Protein AF-A0A523R2U2-F1 (afdb_monomer_lite)

Radius of gyration: 16.58 Å; chains: 1; bounding box: 38×16×40 Å

Sequence (66 aa):
MIEKVISDLIAKARAAQKQVENYTQEQIDEVCLSVGWQLYKDDNIAECARVAVEETGMGVYEDKIK

pLDDT: mean 96.47, std 4.6, range [71.62, 98.75]

Structure (mmCIF, N/CA/C/O backbone):
data_AF-A0A523R2U2-F1
#
_entry.id   AF-A0A523R2U2-F1
#
loop_
_atom_site.group_PDB
_atom_site.id
_atom_site.type_symbol
_atom_site.label_atom_id
_atom_site.label_alt_id
_atom_site.label_comp_id
_atom_site.label_asym_id
_atom_site.label_entity_id
_atom_site.label_seq_id
_atom_site.pdbx_PDB_ins_code
_atom_site.Cartn_x
_atom_site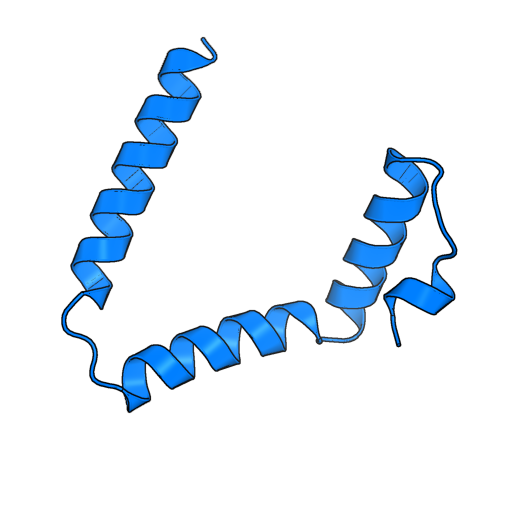.Cartn_y
_atom_site.Cartn_z
_atom_site.occupancy
_atom_site.B_iso_or_equiv
_atom_site.auth_seq_id
_atom_site.auth_comp_id
_atom_site.auth_asym_id
_atom_site.auth_atom_id
_atom_site.pdbx_PDB_model_num
ATOM 1 N N . MET A 1 1 ? -21.400 0.775 -17.283 1.00 71.62 1 MET A N 1
ATOM 2 C CA . MET A 1 1 ? -20.474 -0.296 -16.832 1.00 71.62 1 MET A CA 1
ATOM 3 C C . MET A 1 1 ? -19.403 0.224 -15.876 1.00 71.62 1 MET A C 1
ATOM 5 O O . MET A 1 1 ? -19.292 -0.341 -14.799 1.00 71.62 1 MET A O 1
A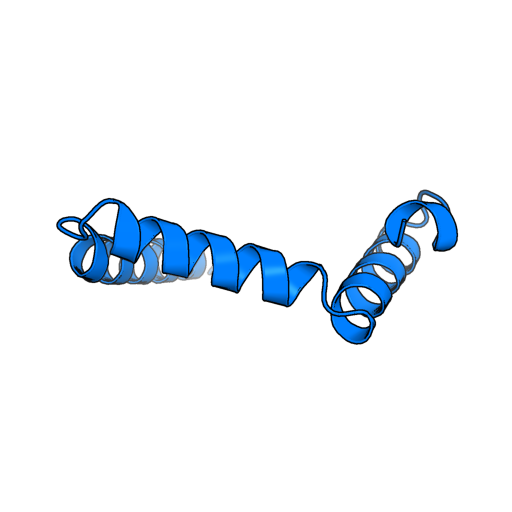TOM 9 N N . ILE A 1 2 ? -18.681 1.307 -16.198 1.00 85.25 2 ILE A N 1
ATOM 10 C CA . ILE A 1 2 ? -17.665 1.910 -15.304 1.00 85.25 2 ILE A CA 1
ATOM 11 C C . ILE A 1 2 ? -18.270 2.392 -13.973 1.00 85.25 2 ILE A C 1
ATOM 13 O O . ILE A 1 2 ? -17.743 2.080 -12.912 1.00 85.25 2 ILE A O 1
ATOM 17 N N . GLU A 1 3 ? -19.425 3.063 -14.010 1.00 92.62 3 GLU A N 1
ATOM 18 C CA . GLU A 1 3 ? -20.120 3.533 -12.797 1.00 92.62 3 GLU A CA 1
ATOM 19 C C . GLU A 1 3 ? -20.440 2.402 -11.809 1.00 92.62 3 GLU A C 1
ATOM 21 O O . GLU A 1 3 ? -20.287 2.569 -10.600 1.00 92.62 3 GLU A O 1
ATOM 26 N N . LYS A 1 4 ? -20.815 1.220 -12.321 1.00 96.06 4 LYS A N 1
ATOM 27 C CA . LYS A 1 4 ? -21.069 0.037 -11.490 1.00 96.06 4 LYS A CA 1
ATOM 28 C C . LYS A 1 4 ? -19.781 -0.469 -10.835 1.00 96.06 4 LYS A C 1
ATOM 30 O O . LYS A 1 4 ? -19.790 -0.745 -9.643 1.00 96.06 4 LYS A O 1
ATOM 35 N N . VAL A 1 5 ? -18.677 -0.544 -11.585 1.00 97.69 5 VAL A N 1
ATOM 36 C CA . VAL A 1 5 ? -17.368 -0.950 -11.041 1.00 97.69 5 VAL A CA 1
ATOM 37 C C . VAL A 1 5 ? -16.935 -0.012 -9.914 1.00 97.69 5 VAL A C 1
ATOM 39 O O . VAL A 1 5 ? -16.542 -0.477 -8.847 1.00 97.69 5 VAL A O 1
ATOM 42 N N . ILE A 1 6 ? -17.063 1.303 -10.115 1.00 97.62 6 ILE A N 1
ATOM 43 C CA . ILE A 1 6 ? -16.717 2.298 -9.093 1.00 97.62 6 ILE A CA 1
ATOM 44 C C . ILE A 1 6 ? -17.610 2.137 -7.860 1.00 97.62 6 ILE A C 1
ATOM 46 O O . ILE A 1 6 ? -17.103 2.082 -6.742 1.00 97.62 6 ILE A O 1
ATOM 50 N N . SER A 1 7 ? -18.927 2.022 -8.044 1.00 98.06 7 SER A N 1
ATOM 51 C CA . SER A 1 7 ? -19.868 1.844 -6.933 1.00 98.06 7 SER A CA 1
ATOM 52 C C . SER A 1 7 ? -19.555 0.590 -6.107 1.00 98.06 7 SER A C 1
ATOM 54 O O . SER A 1 7 ? -19.498 0.665 -4.877 1.00 98.06 7 SER A O 1
ATOM 56 N N . ASP A 1 8 ? -19.249 -0.528 -6.773 1.00 98.12 8 ASP A N 1
ATOM 57 C CA . ASP A 1 8 ? -18.887 -1.791 -6.126 1.00 98.12 8 ASP A CA 1
ATOM 58 C C . ASP A 1 8 ? -17.575 -1.659 -5.321 1.00 98.12 8 ASP A C 1
ATOM 60 O O . ASP A 1 8 ? -17.478 -2.159 -4.196 1.00 98.12 8 ASP A O 1
ATOM 64 N N . LEU A 1 9 ? -16.569 -0.952 -5.853 1.00 98.25 9 LEU A N 1
ATOM 65 C CA . LEU A 1 9 ? -15.312 -0.678 -5.143 1.00 98.25 9 LEU A CA 1
ATOM 66 C C . LEU A 1 9 ? -15.527 0.218 -3.916 1.00 98.25 9 LEU A C 1
ATOM 68 O O . LEU A 1 9 ? -15.000 -0.078 -2.844 1.00 98.25 9 LEU A O 1
ATOM 72 N N . ILE A 1 10 ? -16.345 1.268 -4.034 1.00 98.38 10 ILE A N 1
ATOM 73 C CA . ILE A 1 10 ? -16.678 2.157 -2.912 1.00 98.38 10 ILE A CA 1
ATOM 74 C C . ILE A 1 10 ? -17.428 1.398 -1.812 1.00 98.38 10 ILE A C 1
ATOM 76 O O . ILE A 1 10 ? -17.132 1.585 -0.630 1.00 98.38 10 ILE A O 1
ATOM 80 N N . ALA A 1 11 ? -18.370 0.523 -2.172 1.00 98.56 11 ALA A N 1
ATOM 81 C CA . ALA A 1 11 ? -19.086 -0.302 -1.203 1.00 98.56 11 ALA A CA 1
ATOM 82 C C . ALA A 1 11 ? -18.126 -1.210 -0.415 1.00 98.56 11 ALA A C 1
ATOM 84 O O . ALA A 1 11 ? -18.194 -1.255 0.816 1.00 98.56 11 ALA A O 1
ATOM 85 N N . LYS A 1 12 ? -17.182 -1.867 -1.105 1.00 98.50 12 LYS A N 1
ATOM 86 C CA . LYS A 1 12 ? -16.138 -2.694 -0.475 1.00 98.50 12 LYS A CA 1
ATOM 87 C C . LYS A 1 12 ? -15.228 -1.876 0.441 1.00 98.50 12 LYS A C 1
ATOM 89 O O . LYS A 1 12 ? -14.997 -2.284 1.575 1.00 98.50 12 LYS A O 1
ATOM 94 N N . ALA A 1 13 ? -14.765 -0.712 -0.014 1.00 98.38 13 ALA A N 1
ATOM 95 C CA . ALA A 1 13 ? -13.903 0.166 0.775 1.00 98.38 13 ALA A CA 1
ATOM 96 C C . ALA A 1 13 ? -14.581 0.625 2.076 1.00 98.38 13 ALA A C 1
ATOM 98 O O . ALA A 1 13 ? -13.977 0.553 3.142 1.00 98.38 13 ALA A O 1
ATOM 99 N N . ARG A 1 14 ? -15.862 1.017 2.023 1.00 98.62 14 ARG A N 1
ATOM 100 C CA . ARG A 1 14 ? -16.630 1.399 3.223 1.00 98.62 14 ARG A CA 1
ATOM 101 C C . ARG A 1 14 ? -16.807 0.235 4.196 1.00 98.62 14 ARG A C 1
ATOM 103 O O . ARG A 1 14 ? -16.729 0.434 5.403 1.00 98.62 14 ARG A O 1
ATOM 110 N N . ALA A 1 15 ? -17.051 -0.972 3.687 1.00 98.62 15 ALA A N 1
ATOM 111 C CA . ALA A 1 15 ? -17.171 -2.161 4.526 1.00 98.62 15 ALA A CA 1
ATOM 112 C C . ALA A 1 15 ? -15.840 -2.538 5.200 1.00 98.62 15 ALA A C 1
ATOM 114 O O . ALA A 1 15 ? -15.846 -2.947 6.358 1.00 98.62 15 ALA A O 1
ATOM 115 N N . ALA A 1 16 ? -14.710 -2.390 4.503 1.00 98.25 16 ALA A N 1
ATOM 116 C CA . ALA A 1 16 ? -13.381 -2.614 5.069 1.00 98.25 16 ALA A CA 1
ATOM 117 C C . ALA A 1 16 ? -13.015 -1.545 6.109 1.00 98.25 16 ALA A C 1
ATOM 119 O O . ALA A 1 16 ? -12.581 -1.885 7.204 1.00 98.25 16 ALA A O 1
ATOM 120 N N . GLN A 1 17 ? -13.262 -0.264 5.813 1.00 98.44 17 GLN A N 1
ATOM 121 C CA . GLN A 1 17 ? -12.953 0.834 6.732 1.00 98.44 17 GLN A CA 1
ATOM 122 C C . GLN A 1 17 ? -13.685 0.677 8.072 1.00 98.44 17 GLN A C 1
ATOM 124 O O . GLN A 1 17 ? -13.046 0.796 9.111 1.00 98.44 17 GLN A O 1
ATOM 129 N N . LYS A 1 18 ? -14.973 0.303 8.068 1.00 98.62 18 LYS A N 1
ATOM 130 C CA . LYS A 1 18 ? -15.736 0.034 9.302 1.00 98.62 18 LYS A CA 1
ATOM 131 C C . LYS A 1 18 ? -15.144 -1.070 10.181 1.00 98.62 18 LYS A C 1
ATOM 133 O O . LYS A 1 18 ? -15.351 -1.057 11.386 1.00 98.62 18 LYS A O 1
ATOM 138 N N . GLN A 1 19 ? -14.435 -2.040 9.600 1.00 98.12 19 GLN A N 1
ATOM 139 C CA . GLN A 1 19 ? -13.818 -3.125 10.374 1.00 98.12 19 GLN A CA 1
ATOM 140 C C . GLN A 1 19 ? -12.587 -2.653 11.152 1.00 98.12 19 GLN A C 1
ATOM 142 O O . GLN A 1 19 ? -12.279 -3.224 12.193 1.00 98.12 19 GLN A O 1
ATOM 147 N N . VAL A 1 20 ? -11.907 -1.615 10.660 1.00 97.75 20 VAL A N 1
ATOM 148 C CA . VAL A 1 20 ? -10.652 -1.111 11.236 1.00 97.75 20 VAL A CA 1
ATOM 149 C C . VAL A 1 20 ? -10.802 0.257 11.908 1.00 97.75 20 VAL A C 1
ATOM 151 O O . VAL A 1 20 ? -9.843 0.768 12.471 1.00 97.75 20 VAL A O 1
ATOM 154 N N . GLU A 1 21 ? -11.992 0.867 11.874 1.00 98.25 21 GLU A N 1
ATOM 155 C CA . GLU A 1 21 ? -12.205 2.262 12.295 1.00 98.25 21 GLU A CA 1
ATOM 156 C C . GLU A 1 21 ? -11.910 2.538 13.776 1.00 98.25 21 GLU A C 1
ATOM 158 O O . GLU A 1 21 ? -11.621 3.674 14.134 1.00 98.25 21 GLU A O 1
ATOM 163 N N . ASN A 1 22 ? -11.964 1.502 14.616 1.00 98.38 22 ASN A N 1
ATOM 164 C CA . ASN A 1 22 ? -11.695 1.580 16.053 1.00 98.38 22 ASN A CA 1
ATOM 165 C C . ASN A 1 22 ? -10.424 0.816 16.454 1.00 98.38 22 ASN A C 1
ATOM 167 O O . ASN A 1 22 ? -10.275 0.444 17.618 1.00 98.38 22 ASN A O 1
ATOM 171 N N . TYR A 1 23 ? -9.539 0.518 15.498 1.00 98.56 23 TYR A N 1
ATOM 172 C CA . TYR A 1 23 ? -8.238 -0.065 15.813 1.00 98.56 23 TYR A CA 1
ATOM 173 C C . TYR A 1 23 ? -7.451 0.861 16.743 1.00 98.56 23 TYR A C 1
ATOM 175 O O . TYR A 1 23 ? -7.503 2.086 16.612 1.00 98.56 23 TYR A O 1
ATOM 183 N N . THR A 1 24 ? -6.708 0.271 17.679 1.00 98.75 24 THR A N 1
ATOM 184 C CA . THR A 1 24 ? -5.699 1.019 18.435 1.00 98.75 24 THR A CA 1
ATOM 185 C C . THR A 1 24 ? -4.562 1.452 17.512 1.00 98.75 24 THR A C 1
ATOM 187 O O . THR A 1 24 ? -4.439 0.965 16.382 1.00 98.75 24 THR A O 1
ATOM 190 N N . GLN A 1 25 ? -3.700 2.345 18.003 1.00 98.50 25 GLN A N 1
ATOM 191 C CA . GLN A 1 25 ? -2.531 2.785 17.245 1.00 98.50 25 GLN A CA 1
ATOM 192 C C . GLN A 1 25 ? -1.651 1.593 16.842 1.00 98.50 25 GLN A C 1
ATOM 194 O O . GLN A 1 25 ? -1.291 1.455 15.682 1.00 98.50 25 GLN A O 1
ATOM 199 N N . GLU A 1 26 ? -1.400 0.667 17.764 1.00 98.69 26 GLU A N 1
ATOM 200 C CA . GLU A 1 26 ? -0.565 -0.510 17.513 1.00 98.69 26 GLU A CA 1
ATOM 201 C C . GLU A 1 26 ? -1.185 -1.436 16.457 1.00 98.69 26 GLU A C 1
ATOM 203 O O . GLU A 1 26 ? -0.481 -2.014 15.633 1.00 98.69 26 GLU A O 1
ATOM 208 N N . GLN A 1 27 ? -2.514 -1.567 16.449 1.00 98.62 27 GLN A N 1
ATOM 209 C CA . GLN A 1 27 ? -3.209 -2.390 15.461 1.00 98.62 27 GLN A CA 1
ATOM 210 C C . GLN A 1 27 ? -3.167 -1.769 14.062 1.00 98.62 27 GLN A C 1
ATOM 212 O O . GLN A 1 27 ? -3.003 -2.498 13.084 1.00 98.62 27 GLN A O 1
ATOM 217 N N . ILE A 1 28 ? -3.327 -0.445 13.938 1.00 98.44 28 ILE A N 1
ATOM 218 C CA . ILE A 1 28 ? -3.215 0.209 12.628 1.00 98.44 28 ILE A CA 1
ATOM 219 C C . ILE A 1 28 ? -1.756 0.287 12.160 1.00 98.44 28 ILE A C 1
ATOM 221 O O . ILE A 1 28 ? -1.503 0.148 10.964 1.00 98.44 28 ILE A O 1
ATOM 225 N N . ASP A 1 29 ? -0.796 0.401 13.081 1.00 98.69 29 ASP A N 1
ATOM 226 C CA . ASP A 1 29 ? 0.635 0.322 12.779 1.00 98.69 29 ASP A CA 1
ATOM 227 C C . ASP A 1 29 ? 1.001 -1.044 12.185 1.00 98.69 29 ASP A C 1
ATOM 229 O O . ASP A 1 29 ? 1.718 -1.095 11.188 1.00 98.69 29 ASP A O 1
ATOM 233 N N . GLU A 1 30 ? 0.448 -2.143 12.708 1.00 98.56 30 GLU A N 1
ATOM 234 C CA . GLU A 1 30 ? 0.651 -3.491 12.154 1.00 98.56 30 GLU A CA 1
ATOM 235 C C . GLU A 1 30 ? 0.100 -3.626 10.723 1.00 98.56 30 GLU A C 1
ATOM 237 O O . GLU A 1 30 ? 0.725 -4.242 9.855 1.00 98.56 30 GLU A O 1
ATOM 242 N N . VAL A 1 31 ? -1.053 -3.009 10.435 1.00 98.06 31 VAL A N 1
ATOM 243 C CA . VAL A 1 31 ? -1.610 -2.964 9.071 1.00 98.06 31 VAL A CA 1
ATOM 244 C C . VAL A 1 31 ? -0.685 -2.173 8.143 1.00 98.06 31 VAL A C 1
ATOM 246 O O . VAL A 1 31 ? -0.363 -2.645 7.050 1.00 98.06 31 VAL A O 1
ATOM 249 N N . CYS A 1 32 ? -0.223 -0.997 8.573 1.00 97.94 32 CYS A N 1
ATOM 250 C CA . CYS A 1 32 ? 0.713 -0.166 7.814 1.00 97.94 32 CYS A CA 1
ATOM 251 C C . CYS A 1 32 ? 2.037 -0.895 7.551 1.00 97.94 32 CYS A C 1
ATOM 253 O O . CYS A 1 32 ? 2.517 -0.907 6.415 1.00 97.94 32 CYS A O 1
ATOM 255 N N . LEU A 1 33 ? 2.593 -1.550 8.574 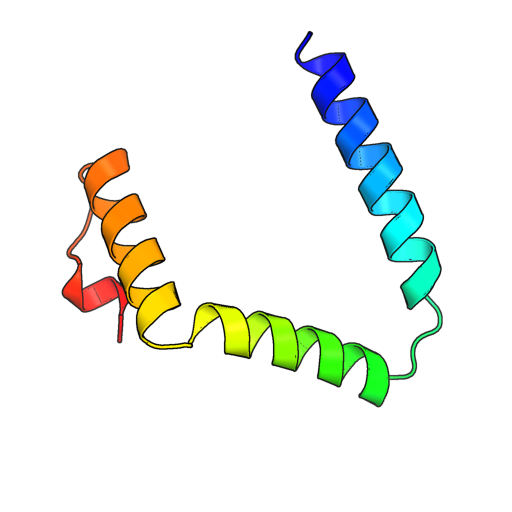1.00 98.25 33 LEU A N 1
ATOM 256 C CA . LEU A 1 33 ? 3.804 -2.357 8.474 1.00 98.25 33 LEU A CA 1
ATOM 257 C C . LEU A 1 33 ? 3.617 -3.499 7.477 1.00 98.25 33 LEU A C 1
ATOM 259 O O . LEU A 1 33 ? 4.463 -3.696 6.608 1.00 98.25 33 LEU A O 1
ATOM 263 N N . SER A 1 34 ? 2.488 -4.206 7.550 1.00 97.75 34 SER A N 1
ATOM 264 C CA . SER A 1 34 ? 2.161 -5.294 6.629 1.00 97.75 34 SER A CA 1
ATOM 265 C C . SER A 1 34 ? 2.109 -4.820 5.175 1.00 97.75 34 SER A C 1
ATOM 267 O O . SER A 1 34 ? 2.673 -5.476 4.300 1.00 97.75 34 SER A O 1
ATOM 269 N N . VAL A 1 35 ? 1.478 -3.672 4.901 1.00 97.44 35 VAL A N 1
ATOM 270 C CA . VAL A 1 35 ? 1.420 -3.086 3.548 1.00 97.44 35 VAL A CA 1
ATOM 271 C C . VAL A 1 35 ? 2.814 -2.694 3.061 1.00 97.44 35 VAL A C 1
ATOM 273 O O . VAL A 1 35 ? 3.192 -3.055 1.946 1.00 97.44 35 VAL A O 1
ATOM 276 N N . GLY A 1 36 ? 3.593 -2.004 3.900 1.00 96.62 36 GLY A N 1
ATOM 277 C CA . GLY A 1 36 ? 4.966 -1.621 3.573 1.00 96.62 36 GLY A CA 1
ATOM 278 C C . GLY A 1 36 ? 5.842 -2.838 3.281 1.00 96.62 36 GLY A C 1
ATOM 279 O O . GLY A 1 36 ? 6.518 -2.880 2.257 1.00 96.62 36 GLY A O 1
ATOM 28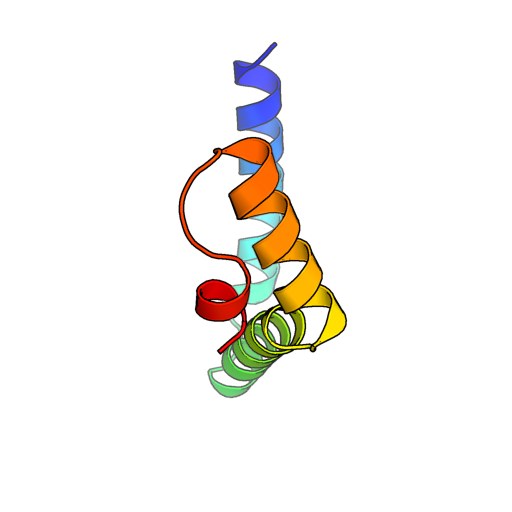0 N N . TRP A 1 37 ? 5.769 -3.870 4.122 1.00 96.88 37 TRP A N 1
ATOM 281 C CA . TRP A 1 37 ? 6.516 -5.109 3.928 1.00 96.88 37 TRP A CA 1
ATOM 282 C C . TRP A 1 37 ? 6.135 -5.811 2.627 1.00 96.88 37 TRP A C 1
ATOM 284 O O . TRP A 1 37 ? 7.017 -6.217 1.877 1.00 96.88 37 TRP A O 1
ATOM 294 N N . GLN A 1 38 ? 4.839 -5.922 2.309 1.00 97.06 38 GLN A N 1
ATOM 295 C CA . GLN A 1 38 ? 4.423 -6.518 1.037 1.00 97.06 38 GLN A CA 1
ATOM 296 C C . GLN A 1 38 ? 4.976 -5.755 -0.166 1.00 97.06 38 GLN A C 1
ATOM 298 O O . GLN A 1 38 ? 5.309 -6.398 -1.152 1.00 97.06 38 GLN A O 1
ATOM 303 N N . LEU A 1 39 ? 5.115 -4.430 -0.106 1.00 94.44 39 LEU A N 1
ATOM 304 C CA . LEU A 1 39 ? 5.755 -3.685 -1.188 1.00 94.44 39 LEU A CA 1
ATOM 305 C C . LEU A 1 39 ? 7.261 -3.971 -1.267 1.00 94.44 39 LEU A C 1
ATOM 307 O O . LEU A 1 39 ? 7.756 -4.250 -2.351 1.00 94.44 39 LEU A O 1
ATOM 311 N N . TYR A 1 40 ? 7.967 -3.911 -0.136 1.00 92.94 40 TYR A N 1
ATOM 312 C CA . TYR A 1 40 ? 9.432 -3.984 -0.087 1.00 92.94 40 TYR A CA 1
ATOM 313 C C . TYR A 1 40 ? 10.025 -5.387 -0.212 1.00 92.94 40 TYR A C 1
ATOM 315 O O . TYR A 1 40 ? 11.234 -5.506 -0.374 1.00 92.94 40 TYR A O 1
ATOM 323 N N . LYS A 1 41 ? 9.218 -6.450 -0.146 1.00 95.62 41 LYS A N 1
ATOM 324 C CA . LYS A 1 41 ? 9.694 -7.797 -0.484 1.00 95.62 41 LYS A CA 1
ATOM 325 C C . LYS A 1 41 ? 10.342 -7.783 -1.870 1.00 95.62 41 LYS A C 1
ATOM 327 O O . LYS A 1 41 ? 9.683 -7.377 -2.825 1.00 95.62 41 LYS A O 1
ATOM 332 N N . ASP A 1 42 ? 11.568 -8.297 -1.965 1.00 95.44 42 ASP A N 1
ATOM 333 C CA . ASP A 1 42 ? 12.406 -8.258 -3.173 1.00 95.44 42 ASP A CA 1
ATOM 334 C C . ASP A 1 42 ? 11.647 -8.649 -4.453 1.00 95.44 42 ASP A C 1
ATOM 336 O O . ASP A 1 42 ? 11.679 -7.920 -5.443 1.00 95.44 42 ASP A O 1
ATOM 340 N N . ASP A 1 43 ? 10.882 -9.744 -4.411 1.00 96.62 43 ASP A N 1
ATOM 341 C CA . ASP A 1 43 ? 10.101 -10.213 -5.563 1.00 96.62 43 ASP A CA 1
ATOM 342 C C . ASP A 1 43 ?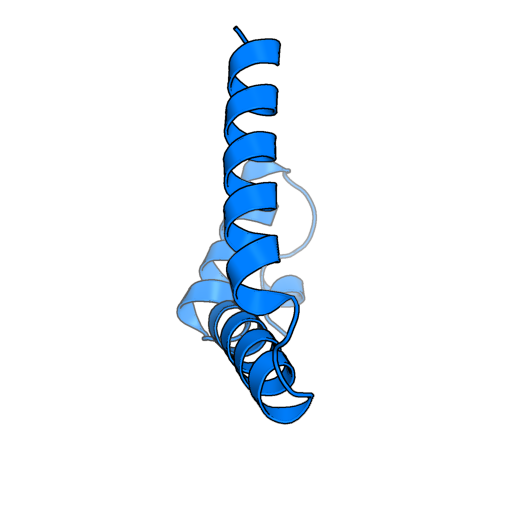 8.978 -9.236 -5.963 1.00 96.62 43 ASP A C 1
ATOM 344 O O . ASP A 1 43 ? 8.695 -9.045 -7.146 1.00 96.62 43 ASP A O 1
ATOM 348 N N . ASN A 1 44 ? 8.334 -8.597 -4.983 1.00 97.12 44 ASN A N 1
ATOM 349 C CA . ASN A 1 44 ? 7.198 -7.709 -5.216 1.00 97.12 44 ASN A CA 1
ATOM 350 C C . ASN A 1 44 ? 7.654 -6.339 -5.733 1.00 97.12 44 ASN A C 1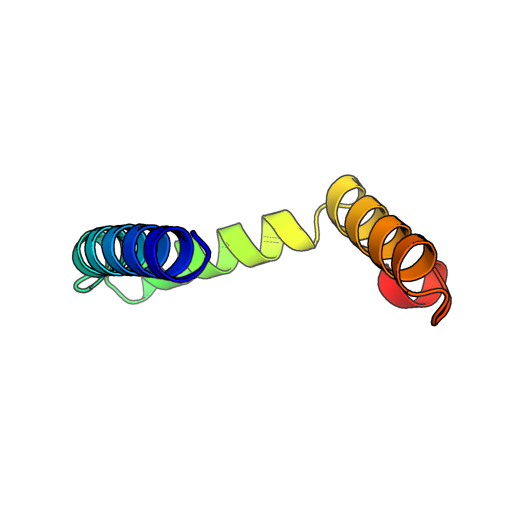
ATOM 352 O O . ASN A 1 44 ? 7.052 -5.815 -6.670 1.00 97.12 44 ASN A O 1
ATOM 356 N N . ILE A 1 45 ? 8.721 -5.766 -5.165 1.00 96.88 45 ILE A N 1
ATOM 357 C CA . ILE A 1 45 ? 9.276 -4.498 -5.656 1.00 96.88 45 ILE A CA 1
ATOM 358 C C . ILE A 1 45 ? 9.869 -4.664 -7.061 1.00 96.88 45 ILE A C 1
ATOM 360 O O . ILE A 1 45 ? 9.659 -3.797 -7.911 1.00 96.88 45 ILE A O 1
ATOM 364 N N . ALA A 1 46 ? 10.517 -5.802 -7.339 1.00 97.19 46 ALA A N 1
ATOM 365 C CA . ALA A 1 46 ? 10.992 -6.153 -8.673 1.00 97.19 46 ALA A CA 1
ATOM 366 C C . ALA A 1 46 ? 9.831 -6.226 -9.676 1.00 97.19 46 ALA A C 1
ATOM 368 O O . ALA A 1 46 ? 9.878 -5.587 -10.727 1.00 97.19 46 ALA A O 1
ATOM 369 N N . GLU A 1 47 ? 8.748 -6.929 -9.344 1.00 97.44 47 GLU A N 1
ATOM 370 C CA . GLU A 1 47 ? 7.596 -7.039 -10.242 1.00 97.44 47 GLU A CA 1
ATOM 371 C C . GLU A 1 47 ? 6.915 -5.682 -10.485 1.00 97.44 47 GLU A C 1
ATOM 373 O O . GLU A 1 47 ? 6.639 -5.322 -11.631 1.00 97.44 47 GLU A O 1
ATOM 378 N N . CYS A 1 48 ? 6.715 -4.876 -9.438 1.00 97.06 48 CYS A N 1
ATOM 379 C CA . CYS A 1 48 ? 6.176 -3.520 -9.566 1.00 97.06 48 CYS A CA 1
ATOM 380 C C . CYS A 1 48 ? 7.056 -2.627 -10.457 1.00 97.06 48 CYS A C 1
ATOM 382 O O . CYS A 1 48 ? 6.540 -1.902 -11.311 1.00 97.06 48 CYS A O 1
ATOM 384 N N . ALA A 1 49 ? 8.380 -2.678 -10.279 1.00 97.50 49 ALA A N 1
ATOM 385 C CA . ALA A 1 49 ? 9.332 -1.924 -11.088 1.00 97.50 49 ALA A CA 1
ATOM 386 C C . ALA A 1 49 ? 9.271 -2.335 -12.564 1.00 97.50 49 ALA A C 1
ATOM 388 O O . ALA A 1 49 ? 9.241 -1.468 -13.443 1.00 97.50 49 ALA A O 1
ATOM 389 N N . ARG A 1 50 ? 9.204 -3.646 -12.829 1.00 97.75 50 ARG A N 1
ATOM 390 C CA . ARG A 1 50 ? 9.094 -4.221 -14.172 1.00 97.75 50 ARG A CA 1
ATOM 391 C C . ARG A 1 50 ? 7.808 -3.770 -14.863 1.00 97.75 50 ARG A C 1
ATOM 393 O O . ARG A 1 50 ? 7.884 -3.173 -15.934 1.00 97.75 50 ARG A O 1
ATOM 400 N N . VAL A 1 51 ? 6.651 -3.975 -14.224 1.00 98.00 51 VAL A N 1
ATOM 401 C CA . VAL A 1 51 ? 5.336 -3.578 -14.762 1.00 98.00 51 VAL A CA 1
ATOM 402 C C . VAL A 1 51 ? 5.300 -2.080 -15.057 1.00 98.00 51 VAL A C 1
ATOM 404 O O . VAL A 1 51 ? 4.873 -1.682 -16.136 1.00 98.00 51 VAL A O 1
ATOM 407 N N . ALA A 1 52 ? 5.814 -1.244 -14.150 1.00 97.81 52 ALA A N 1
ATOM 408 C CA . ALA A 1 52 ? 5.819 0.201 -14.345 1.00 97.81 52 ALA A CA 1
ATOM 409 C C . ALA A 1 52 ? 6.623 0.631 -15.584 1.00 97.81 52 ALA A C 1
ATOM 411 O O . ALA A 1 52 ? 6.163 1.492 -16.334 1.00 97.81 52 ALA A O 1
ATOM 412 N N . VAL A 1 53 ? 7.813 0.064 -15.808 1.00 98.19 53 VAL A N 1
ATOM 413 C CA . VAL A 1 53 ? 8.644 0.406 -16.977 1.00 98.19 53 VAL A CA 1
ATOM 414 C C . VAL A 1 53 ? 8.034 -0.148 -18.262 1.00 98.19 53 VAL A C 1
ATOM 416 O O . VAL A 1 53 ? 7.967 0.575 -19.252 1.00 98.19 53 VAL A O 1
ATOM 419 N N . GLU A 1 54 ? 7.557 -1.393 -18.254 1.00 98.19 54 GLU A N 1
ATOM 420 C CA . GLU A 1 54 ? 6.979 -2.032 -19.441 1.00 98.19 54 GLU A CA 1
ATOM 421 C C . GLU A 1 54 ? 5.668 -1.384 -19.891 1.00 98.19 54 GLU A C 1
ATOM 423 O O . GLU A 1 54 ? 5.478 -1.153 -21.083 1.00 98.19 54 GLU A O 1
ATOM 428 N N . GLU A 1 55 ? 4.769 -1.078 -18.954 1.00 98.38 55 GLU A N 1
ATOM 429 C CA . GLU A 1 55 ? 3.455 -0.516 -19.271 1.00 98.38 55 GLU A CA 1
ATOM 430 C C . GLU A 1 55 ? 3.562 0.938 -19.736 1.00 98.38 55 GLU A C 1
ATOM 432 O O . GLU A 1 55 ? 2.874 1.355 -20.668 1.00 98.38 55 GLU A O 1
ATOM 437 N N . THR A 1 56 ? 4.429 1.724 -19.094 1.00 98.12 56 THR A N 1
ATOM 438 C CA . THR A 1 56 ? 4.512 3.167 -19.357 1.00 98.12 56 THR A CA 1
ATOM 439 C C . THR A 1 56 ? 5.592 3.550 -20.365 1.00 98.12 56 THR A C 1
ATOM 441 O O . THR A 1 56 ? 5.531 4.640 -20.933 1.00 98.12 56 THR A O 1
ATOM 444 N N . GLY A 1 57 ? 6.604 2.699 -20.562 1.00 97.75 57 GLY A N 1
ATOM 445 C CA . GLY A 1 57 ? 7.819 3.026 -21.311 1.00 97.75 57 GLY A CA 1
ATOM 446 C C . GLY A 1 57 ? 8.718 4.066 -20.626 1.00 97.75 57 GLY A C 1
ATOM 447 O O . GLY A 1 57 ? 9.596 4.627 -21.281 1.00 97.75 57 GLY A O 1
ATOM 448 N N . MET A 1 58 ? 8.496 4.372 -19.339 1.00 97.50 58 MET A N 1
ATOM 449 C CA . MET A 1 58 ? 9.180 5.452 -18.618 1.00 97.50 58 MET A CA 1
ATOM 450 C C . MET A 1 58 ? 10.059 4.958 -17.460 1.00 97.50 58 MET A C 1
ATOM 452 O O . MET A 1 58 ? 9.645 4.155 -16.621 1.00 97.50 58 MET A O 1
ATOM 456 N N . GLY A 1 59 ? 11.239 5.573 -17.330 1.00 96.06 59 GLY A N 1
ATOM 457 C CA . GLY A 1 59 ? 12.175 5.352 -16.225 1.00 96.06 59 GLY A CA 1
ATOM 458 C C . GLY A 1 59 ? 13.123 4.167 -16.435 1.00 96.06 59 GLY A C 1
ATOM 459 O O . GLY A 1 59 ? 13.190 3.594 -17.517 1.00 96.06 59 GLY A O 1
ATOM 460 N N . VAL A 1 60 ? 13.874 3.834 -15.383 1.00 97.19 60 VAL A N 1
ATOM 461 C CA . VAL A 1 60 ? 14.869 2.751 -15.351 1.00 97.19 60 VAL A CA 1
ATOM 462 C C . VAL A 1 60 ? 14.483 1.778 -14.236 1.00 97.19 60 VAL A C 1
ATOM 464 O O . VAL A 1 60 ? 14.151 2.213 -13.132 1.00 97.19 60 VAL A O 1
ATOM 467 N N . TYR A 1 61 ? 14.483 0.477 -14.529 1.00 96.81 61 TYR A N 1
ATOM 468 C CA . TYR A 1 61 ? 14.055 -0.585 -13.608 1.00 96.81 61 TYR A CA 1
ATOM 469 C C . TYR A 1 61 ? 14.848 -0.553 -12.296 1.00 96.81 61 TYR A C 1
ATOM 471 O O . TYR A 1 61 ? 14.272 -0.530 -11.211 1.00 96.81 61 TYR A O 1
ATOM 479 N N . GLU A 1 62 ? 16.169 -0.440 -12.395 1.00 96.75 62 GLU A N 1
ATOM 480 C CA . GLU A 1 62 ? 17.105 -0.443 -11.272 1.00 96.75 62 GLU A CA 1
ATOM 481 C C . GLU A 1 62 ? 16.913 0.750 -10.329 1.00 96.75 62 GLU A C 1
ATOM 483 O O . GLU A 1 62 ? 17.267 0.668 -9.156 1.00 96.75 62 GLU A O 1
ATOM 488 N N . ASP A 1 63 ? 16.348 1.857 -10.813 1.00 96.19 63 ASP A N 1
ATOM 489 C CA . ASP A 1 63 ? 16.051 3.030 -9.984 1.00 96.19 63 ASP A CA 1
ATOM 490 C C . ASP A 1 63 ? 14.718 2.905 -9.236 1.00 96.19 63 ASP A C 1
ATOM 492 O O . ASP A 1 63 ? 14.435 3.711 -8.353 1.00 96.19 63 ASP A O 1
ATOM 496 N N . LYS A 1 64 ? 13.901 1.895 -9.558 1.00 93.81 64 LYS A N 1
ATOM 497 C CA . LYS A 1 64 ? 12.605 1.623 -8.917 1.00 93.81 64 LYS A CA 1
ATOM 498 C C . LYS A 1 64 ? 12.669 0.527 -7.843 1.00 93.81 64 LYS A C 1
ATOM 500 O O . LYS A 1 64 ? 11.647 0.253 -7.226 1.00 93.81 64 LYS A O 1
ATOM 505 N N . ILE A 1 65 ? 13.837 -0.090 -7.639 1.00 92.44 65 ILE A N 1
ATOM 506 C CA . ILE A 1 65 ? 14.052 -1.220 -6.706 1.00 92.44 65 ILE A CA 1
ATOM 507 C C . ILE A 1 65 ? 14.913 -0.827 -5.499 1.00 92.44 65 ILE A C 1
ATOM 509 O O . ILE A 1 65 ? 15.000 -1.580 -4.535 1.00 92.44 65 ILE A O 1
ATOM 513 N N . LYS A 1 66 ? 15.569 0.335 -5.558 1.00 74.88 66 LYS A N 1
ATOM 514 C CA . LYS A 1 66 ? 16.447 0.837 -4.493 1.00 74.88 66 LYS A CA 1
ATOM 515 C C . LYS A 1 66 ? 15.670 1.398 -3.308 1.00 74.88 66 LYS A C 1
ATOM 517 O O . LYS A 1 66 ? 14.608 2.020 -3.535 1.00 74.88 66 LYS A O 1
#

Secondary structure (DSSP, 8-state):
-HHHHHHHHHHHHHHHHHHHTT--HHHHHHHHHHHHHHHHSHHHHHHHHHHHHHHH--S-GGGS--

Foldseek 3Di:
DVVVVVVVVVVVVVVVCVVCVPPDPVRVVVVVVVVVCCCLDQVNQLVVLVCVCVVPVDDDSVVSND